Protein AF-E1ZEF7-F1 (afdb_monomer_lite)

InterPro domains:
  IPR011016 Zinc finger, RING-CH-type [PF12906] (4-50)
  IPR011016 Zinc finger, RING-CH-type [PS51292] (1-57)
  IPR011016 Zinc finger, RING-CH-type [SM00744] (3-51)
  IPR013083 Zinc finger, RING/FYVE/PHD-type [G3DSA:3.30.40.10] (1-60)

Sequence (146 aa):
QEACWICHSGTEAGYLERPCRCPRSVHPACLARWQLASAGRAEERNCRFCQDHLPDWKEAHSALPKARSMSVVHEGSTHQLAVHPGPQGRSEFEAAIRRIFGLAPDATVQLTFGCRLPDNSGEVTLEGSGSFDAAVHLAAISAGQR

Structure (mmCIF, N/CA/C/O backbone):
data_AF-E1ZEF7-F1
#
_entry.id   AF-E1ZEF7-F1
#
loop_
_atom_site.group_PDB
_atom_site.id
_atom_site.type_symbol
_atom_site.label_atom_id
_atom_site.label_alt_id
_atom_site.label_comp_id
_atom_site.label_asym_id
_atom_site.label_entity_id
_atom_site.label_seq_id
_atom_site.pdbx_PDB_ins_code
_atom_site.Cartn_x
_atom_site.Cartn_y
_atom_site.Cartn_z
_atom_site.occupancy
_atom_site.B_iso_or_equiv
_atom_site.auth_seq_id
_atom_site.auth_comp_id
_atom_site.auth_asym_id
_atom_site.auth_atom_id
_atom_site.pdbx_PDB_model_num
ATOM 1 N N . GLN A 1 1 ? 27.537 0.534 -11.184 1.00 59.47 1 GLN A N 1
ATOM 2 C CA . GLN A 1 1 ? 26.807 0.406 -9.908 1.00 59.47 1 GLN A CA 1
ATOM 3 C C . GLN A 1 1 ? 25.636 -0.530 -10.152 1.00 59.47 1 GLN A C 1
ATOM 5 O O . GLN A 1 1 ? 24.964 -0.361 -11.164 1.00 59.47 1 GLN A O 1
ATOM 10 N N . GLU A 1 2 ? 25.445 -1.551 -9.317 1.00 77.75 2 GLU A N 1
ATOM 11 C CA . GLU A 1 2 ? 24.222 -2.356 -9.378 1.00 77.75 2 GLU A CA 1
ATOM 12 C C . GLU A 1 2 ? 23.079 -1.552 -8.758 1.00 77.75 2 GLU A C 1
ATOM 14 O O . GLU A 1 2 ? 23.186 -1.080 -7.628 1.00 77.75 2 GLU A O 1
ATOM 19 N N . ALA A 1 3 ? 22.009 -1.364 -9.523 1.00 86.19 3 ALA A N 1
ATOM 20 C CA . ALA A 1 3 ? 20.826 -0.633 -9.104 1.00 86.19 3 ALA A CA 1
ATOM 21 C C . ALA A 1 3 ? 19.585 -1.454 -9.440 1.00 86.19 3 ALA A C 1
ATOM 23 O O . ALA A 1 3 ? 19.556 -2.184 -10.437 1.00 86.19 3 ALA A O 1
ATOM 24 N N . CYS A 1 4 ? 18.560 -1.322 -8.606 1.00 87.88 4 CYS A N 1
ATOM 25 C CA . CYS A 1 4 ? 17.270 -1.938 -8.837 1.00 87.88 4 CYS A CA 1
ATOM 26 C C . CYS A 1 4 ? 16.653 -1.388 -10.117 1.00 87.88 4 CYS A C 1
ATOM 28 O O . CYS A 1 4 ? 16.451 -0.184 -10.245 1.00 87.88 4 CYS A O 1
ATOM 30 N N . TRP A 1 5 ? 16.289 -2.259 -11.053 1.00 87.75 5 TRP A N 1
ATOM 31 C CA . TRP A 1 5 ? 15.690 -1.812 -12.315 1.00 87.75 5 TRP A CA 1
ATOM 32 C C . TRP A 1 5 ? 14.269 -1.239 -12.171 1.00 87.75 5 TRP A C 1
ATOM 34 O O . TRP A 1 5 ? 13.755 -0.688 -13.138 1.00 87.75 5 TRP A O 1
ATOM 44 N N . ILE A 1 6 ? 13.641 -1.371 -10.995 1.00 83.81 6 ILE A N 1
ATOM 45 C CA . ILE A 1 6 ? 12.286 -0.869 -10.715 1.00 83.81 6 ILE A CA 1
ATOM 46 C C . ILE A 1 6 ? 12.327 0.516 -10.062 1.00 83.81 6 ILE A C 1
ATOM 48 O O . ILE A 1 6 ? 11.650 1.425 -10.525 1.00 83.81 6 ILE A O 1
ATOM 52 N N . CYS A 1 7 ? 13.091 0.686 -8.977 1.00 82.62 7 CYS A N 1
ATOM 53 C CA . CYS A 1 7 ? 13.154 1.957 -8.242 1.00 82.62 7 CYS A CA 1
ATOM 54 C C . CYS A 1 7 ? 14.427 2.768 -8.509 1.00 82.62 7 CYS A C 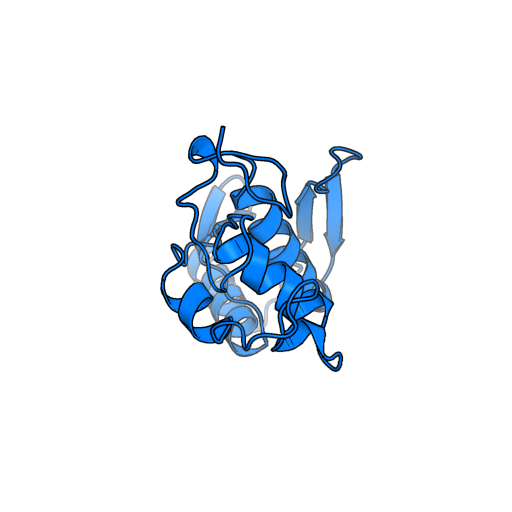1
ATOM 56 O O . CYS A 1 7 ? 14.569 3.859 -7.972 1.00 82.62 7 CYS A O 1
ATOM 58 N N . HIS A 1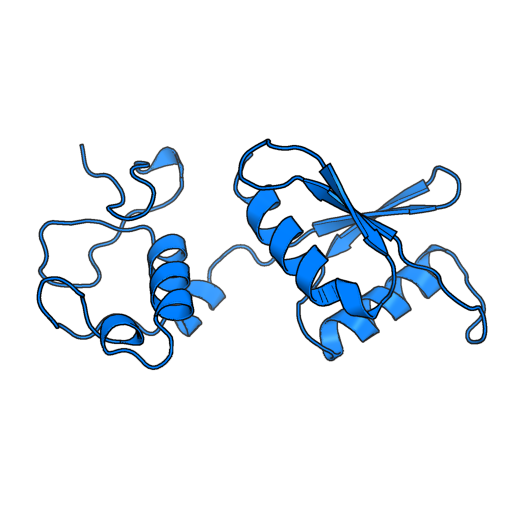 8 ? 15.360 2.238 -9.305 1.00 86.88 8 HIS A N 1
ATOM 59 C CA . HIS A 1 8 ? 16.663 2.838 -9.609 1.00 86.88 8 HIS A CA 1
ATOM 60 C C . HIS A 1 8 ? 17.587 3.058 -8.395 1.00 86.88 8 HIS A C 1
ATOM 62 O O . HIS A 1 8 ? 18.690 3.573 -8.556 1.00 86.88 8 HIS A O 1
ATOM 68 N N . SER A 1 9 ? 17.194 2.614 -7.198 1.00 81.25 9 SER A N 1
ATOM 69 C CA . SER A 1 9 ? 18.013 2.683 -5.984 1.00 81.25 9 SER A CA 1
ATOM 70 C C . SER A 1 9 ? 18.987 1.503 -5.880 1.00 81.25 9 SER A C 1
ATOM 72 O O . SER A 1 9 ? 18.696 0.395 -6.340 1.00 81.25 9 SER A O 1
ATOM 74 N N . GLY A 1 10 ? 20.143 1.737 -5.258 1.00 82.94 10 GLY A N 1
ATOM 75 C CA . GLY A 1 10 ? 21.157 0.715 -4.982 1.00 82.94 10 GLY A CA 1
ATOM 76 C C . GLY A 1 10 ? 20.870 -0.100 -3.716 1.00 82.94 10 GLY A C 1
ATOM 77 O O . GLY A 1 10 ? 19.724 -0.245 -3.286 1.00 82.94 10 GLY A O 1
ATOM 78 N N . THR A 1 11 ? 21.933 -0.604 -3.087 1.00 76.31 11 THR A N 1
ATOM 79 C CA . THR A 1 11 ? 21.868 -1.367 -1.825 1.00 76.31 11 THR A CA 1
ATOM 80 C C . THR A 1 11 ? 21.394 -0.547 -0.621 1.00 76.31 11 THR A C 1
ATOM 82 O O . THR A 1 11 ? 21.038 -1.115 0.405 1.00 76.31 11 THR A O 1
ATOM 85 N N . GLU A 1 12 ? 21.358 0.781 -0.746 1.00 73.38 12 GLU A N 1
ATOM 86 C CA . GLU A 1 12 ? 20.858 1.710 0.277 1.00 73.38 12 GLU A CA 1
ATOM 87 C C . GLU A 1 12 ? 19.372 1.484 0.599 1.00 73.38 12 GLU A C 1
ATOM 89 O O . GLU A 1 12 ? 18.959 1.631 1.743 1.00 73.38 12 GLU A O 1
ATOM 94 N N . ALA A 1 13 ? 18.575 1.060 -0.389 1.00 66.75 13 ALA A N 1
ATOM 95 C CA . ALA A 1 13 ? 17.145 0.776 -0.227 1.00 66.75 13 ALA A CA 1
ATOM 96 C C . ALA A 1 13 ? 16.843 -0.696 0.135 1.00 66.75 13 ALA A C 1
ATOM 98 O O . ALA A 1 13 ? 15.680 -1.098 0.196 1.00 66.75 13 ALA A O 1
ATOM 99 N N . GLY A 1 14 ? 17.877 -1.517 0.340 1.00 71.62 14 GLY A N 1
ATOM 100 C CA . GLY A 1 14 ? 17.765 -2.948 0.623 1.00 71.62 14 GLY A CA 1
ATOM 101 C C . GLY A 1 14 ? 18.663 -3.803 -0.269 1.00 71.62 14 GLY A C 1
ATOM 102 O O . GLY A 1 14 ? 19.285 -3.314 -1.212 1.00 71.62 14 GLY A O 1
ATOM 103 N N . TYR A 1 15 ? 18.725 -5.105 0.014 1.00 78.81 15 TYR A N 1
ATOM 104 C CA . TYR A 1 15 ? 19.564 -6.019 -0.759 1.00 78.81 15 TYR A CA 1
ATOM 105 C C . TYR A 1 15 ? 19.037 -6.205 -2.187 1.00 78.81 15 TYR A C 1
ATOM 107 O O . TYR A 1 15 ? 17.829 -6.272 -2.428 1.00 78.81 15 TYR A O 1
ATOM 115 N N . LEU A 1 16 ? 19.964 -6.288 -3.137 1.00 85.25 16 LEU A N 1
ATOM 116 C CA . LEU A 1 16 ? 19.671 -6.541 -4.540 1.00 85.25 16 LEU A CA 1
ATOM 117 C C . LEU A 1 16 ? 19.888 -8.020 -4.840 1.00 85.25 16 LEU A C 1
ATOM 119 O O . LEU A 1 16 ? 20.904 -8.593 -4.456 1.00 85.25 16 LEU A O 1
ATOM 123 N N . GLU A 1 17 ? 18.957 -8.619 -5.572 1.00 86.06 17 GLU A N 1
ATOM 124 C CA . GLU A 1 17 ? 19.080 -9.983 -6.071 1.00 86.06 17 GLU A CA 1
ATOM 125 C C . GLU A 1 17 ? 18.858 -10.049 -7.579 1.00 86.06 17 GLU A C 1
ATOM 127 O O . GLU A 1 17 ? 18.344 -9.123 -8.215 1.00 86.06 17 GLU A O 1
ATOM 132 N N . ARG A 1 18 ? 19.269 -11.174 -8.160 1.00 87.50 18 ARG A N 1
ATOM 133 C CA . ARG A 1 18 ? 19.063 -11.493 -9.570 1.00 87.50 18 ARG A CA 1
ATOM 134 C C . ARG A 1 18 ? 18.148 -12.711 -9.654 1.00 87.50 18 ARG A C 1
ATOM 136 O O . ARG A 1 18 ? 18.645 -13.833 -9.655 1.00 87.50 18 ARG A O 1
ATOM 143 N N . PRO A 1 19 ? 16.821 -12.506 -9.724 1.00 83.31 19 PRO A N 1
ATOM 144 C CA . PRO A 1 19 ? 15.848 -13.600 -9.710 1.00 83.31 19 PRO A CA 1
ATOM 145 C C . PRO A 1 19 ? 15.870 -14.434 -10.999 1.00 83.31 19 PRO A C 1
ATOM 147 O O . PRO A 1 19 ? 15.218 -15.465 -11.081 1.00 83.31 19 PRO A O 1
ATOM 150 N N . CYS A 1 20 ? 16.575 -13.970 -12.031 1.00 86.50 20 CYS A N 1
ATOM 151 C CA . CYS A 1 20 ? 16.689 -14.627 -13.324 1.00 86.50 20 CYS A CA 1
ATOM 152 C C . CYS A 1 20 ? 18.058 -14.327 -13.951 1.00 86.50 20 CYS A C 1
ATOM 154 O O . CYS A 1 20 ? 18.848 -13.543 -13.424 1.00 86.50 20 CYS A O 1
ATOM 156 N N . ARG A 1 21 ? 18.318 -14.898 -15.132 1.00 85.06 21 ARG A N 1
ATOM 157 C CA . ARG A 1 21 ? 19.585 -14.742 -15.876 1.00 85.06 21 ARG A CA 1
ATOM 158 C C . ARG A 1 21 ? 19.810 -13.346 -16.471 1.00 85.06 21 ARG A C 1
ATOM 160 O O . ARG A 1 21 ? 20.803 -13.127 -17.162 1.00 85.06 21 ARG A O 1
ATOM 167 N N . CYS A 1 22 ? 18.892 -12.402 -16.265 1.00 86.62 22 CYS A N 1
ATOM 168 C CA . CYS A 1 22 ? 19.076 -11.041 -16.746 1.00 86.62 22 CYS A CA 1
ATOM 169 C C . CYS A 1 22 ? 20.235 -10.348 -16.014 1.00 86.62 22 CYS A C 1
ATOM 171 O O . CYS A 1 22 ? 20.396 -10.518 -14.808 1.00 86.62 22 CYS A O 1
ATOM 173 N N . PRO A 1 23 ? 20.981 -9.456 -16.692 1.00 84.81 23 PRO A N 1
ATOM 174 C CA . PRO A 1 23 ? 22.055 -8.686 -16.061 1.00 84.81 23 PRO A CA 1
ATOM 175 C C . PRO A 1 23 ? 21.543 -7.633 -15.057 1.00 84.81 23 PRO A C 1
ATOM 177 O O . PRO A 1 23 ? 22.330 -6.853 -14.522 1.00 84.81 23 PRO A O 1
ATOM 180 N N . ARG A 1 24 ? 20.226 -7.570 -14.819 1.00 85.00 24 ARG A N 1
ATOM 181 C CA . ARG A 1 24 ? 19.569 -6.556 -13.994 1.00 85.00 24 ARG A CA 1
ATOM 182 C C . ARG A 1 24 ? 19.276 -7.106 -12.609 1.00 85.00 24 ARG A C 1
ATOM 184 O O . ARG A 1 24 ? 18.673 -8.168 -12.483 1.00 85.00 24 ARG A O 1
ATOM 191 N N . SER A 1 25 ? 19.647 -6.331 -11.602 1.00 88.75 25 SER A N 1
ATOM 192 C CA . SER A 1 25 ? 19.386 -6.639 -10.199 1.00 88.75 25 SER A CA 1
ATOM 193 C C . SER A 1 25 ? 18.117 -5.916 -9.740 1.00 88.75 25 SER A C 1
ATOM 195 O O . SER A 1 25 ? 17.736 -4.885 -10.303 1.00 88.75 25 SER A O 1
ATOM 197 N N . VAL A 1 26 ? 17.412 -6.471 -8.762 1.00 87.81 26 VAL A N 1
ATOM 198 C CA . VAL A 1 26 ? 16.132 -5.951 -8.266 1.00 87.81 26 VAL A CA 1
ATOM 199 C C . VAL A 1 26 ? 16.047 -6.148 -6.764 1.00 87.81 26 VAL A C 1
ATOM 201 O O . VAL A 1 26 ? 16.588 -7.117 -6.240 1.00 87.81 26 VAL A O 1
ATOM 204 N N . HIS A 1 27 ? 15.363 -5.250 -6.059 1.00 85.81 27 HIS A N 1
ATOM 205 C CA . HIS A 1 27 ? 14.983 -5.548 -4.680 1.00 85.81 27 HIS A CA 1
ATOM 206 C C . HIS A 1 27 ? 13.828 -6.555 -4.683 1.00 85.81 27 HIS A C 1
ATOM 208 O O . HIS A 1 27 ? 12.864 -6.333 -5.421 1.00 85.81 27 HIS A O 1
ATOM 214 N N . PRO A 1 28 ? 13.834 -7.574 -3.814 1.00 82.12 28 PRO A N 1
ATOM 215 C CA . PRO A 1 28 ? 12.725 -8.525 -3.704 1.00 82.12 28 PRO A CA 1
ATOM 216 C C . PRO A 1 28 ? 11.386 -7.833 -3.432 1.00 82.12 28 PRO A C 1
ATOM 218 O O . PRO A 1 28 ? 10.366 -8.179 -4.015 1.00 82.12 28 PRO A O 1
ATOM 221 N N . ALA A 1 29 ? 11.391 -6.778 -2.609 1.00 76.25 29 ALA A N 1
ATOM 222 C CA . ALA A 1 29 ? 10.204 -5.962 -2.351 1.00 76.25 29 ALA A CA 1
ATOM 223 C C . ALA A 1 29 ? 9.700 -5.237 -3.611 1.00 76.25 29 ALA A C 1
ATOM 225 O O . ALA A 1 29 ? 8.498 -5.145 -3.853 1.00 76.25 29 ALA A O 1
ATOM 226 N N . CYS A 1 30 ? 10.616 -4.712 -4.428 1.00 82.62 30 CYS A N 1
ATOM 227 C CA . CYS A 1 30 ? 10.271 -4.077 -5.696 1.00 82.62 30 CYS A CA 1
ATOM 228 C C . CYS A 1 30 ? 9.721 -5.102 -6.690 1.00 82.62 30 CYS A C 1
ATOM 230 O O . CYS A 1 30 ? 8.705 -4.833 -7.327 1.00 82.62 30 CYS A O 1
ATOM 232 N N . LEU A 1 31 ? 10.357 -6.272 -6.780 1.00 84.94 31 LEU A N 1
ATOM 233 C CA . LEU A 1 31 ? 9.919 -7.379 -7.622 1.00 84.94 31 LEU A CA 1
ATOM 234 C C . LEU A 1 31 ? 8.513 -7.841 -7.234 1.00 84.94 31 LEU A C 1
ATOM 236 O O . LEU A 1 31 ? 7.643 -7.923 -8.093 1.00 84.94 31 LEU A O 1
ATOM 240 N N . ALA A 1 32 ? 8.257 -8.018 -5.939 1.00 80.94 32 ALA A N 1
ATOM 241 C CA . ALA A 1 32 ? 6.944 -8.387 -5.432 1.00 80.94 32 ALA A CA 1
ATOM 242 C C . ALA A 1 32 ? 5.864 -7.357 -5.793 1.00 80.94 32 ALA A C 1
ATOM 244 O O . ALA A 1 32 ? 4.789 -7.724 -6.268 1.00 80.94 32 ALA A O 1
ATOM 245 N N . ARG A 1 33 ? 6.158 -6.055 -5.647 1.00 80.31 33 ARG A N 1
ATOM 246 C CA . ARG A 1 33 ? 5.250 -4.981 -6.092 1.00 80.31 33 ARG A CA 1
ATOM 247 C C . ARG A 1 33 ? 4.978 -5.038 -7.592 1.00 80.31 33 ARG A C 1
ATOM 249 O O . ARG A 1 33 ? 3.839 -4.849 -8.007 1.00 80.31 33 ARG A O 1
ATOM 256 N N . TRP A 1 34 ? 6.002 -5.306 -8.397 1.00 84.12 34 TRP A N 1
ATOM 257 C CA . TRP A 1 34 ? 5.860 -5.445 -9.844 1.00 84.12 34 TRP A CA 1
ATOM 258 C C . TRP A 1 34 ? 4.996 -6.651 -10.231 1.00 84.12 34 TRP A C 1
ATOM 260 O O . TRP A 1 34 ? 4.116 -6.518 -11.082 1.00 84.12 34 TRP A O 1
ATOM 270 N N . GLN A 1 35 ? 5.201 -7.800 -9.583 1.00 84.12 35 GLN A N 1
ATOM 271 C CA . GLN A 1 35 ? 4.408 -9.013 -9.805 1.00 84.12 35 GLN A CA 1
ATOM 272 C C . GLN A 1 35 ? 2.942 -8.802 -9.402 1.00 84.12 35 GLN A C 1
ATOM 274 O O . GLN A 1 35 ? 2.047 -9.174 -10.155 1.00 84.12 35 GLN A O 1
ATOM 279 N N . LEU A 1 36 ? 2.691 -8.120 -8.277 1.00 77.88 36 LEU A N 1
ATOM 280 C CA . LEU A 1 36 ? 1.348 -7.729 -7.830 1.00 77.88 36 LEU A CA 1
ATOM 281 C C . LEU A 1 36 ? 0.651 -6.775 -8.808 1.00 77.88 36 LEU A C 1
ATOM 283 O O . LEU A 1 36 ? -0.505 -6.993 -9.160 1.00 77.88 36 LEU A O 1
ATOM 287 N N . ALA A 1 37 ? 1.349 -5.736 -9.276 1.00 76.75 37 ALA A N 1
ATOM 288 C CA . ALA A 1 37 ? 0.814 -4.804 -10.274 1.00 76.75 37 ALA A CA 1
ATOM 289 C C . ALA A 1 37 ? 0.559 -5.479 -11.635 1.00 76.75 37 ALA A C 1
ATOM 291 O O . ALA A 1 37 ? -0.253 -5.003 -12.428 1.00 76.75 37 ALA A O 1
ATOM 292 N N . SER A 1 38 ? 1.245 -6.593 -11.894 1.00 80.19 38 SER A N 1
ATOM 293 C CA . SER A 1 38 ? 1.122 -7.397 -13.108 1.00 80.19 38 SER A CA 1
ATOM 294 C C . SER A 1 38 ? 0.224 -8.624 -12.932 1.00 80.19 38 SER A C 1
ATOM 296 O O . SER A 1 38 ? 0.244 -9.498 -13.796 1.00 80.19 38 SER A O 1
ATOM 298 N N . ALA A 1 39 ? -0.560 -8.709 -11.849 1.00 78.00 39 ALA A N 1
ATOM 299 C CA . ALA A 1 39 ? -1.435 -9.848 -11.582 1.00 78.00 39 ALA A CA 1
ATOM 300 C C . ALA A 1 39 ? -2.359 -10.149 -12.776 1.00 78.00 39 ALA A C 1
ATOM 302 O O . ALA A 1 39 ? -2.983 -9.252 -13.349 1.00 78.00 39 ALA A O 1
ATOM 303 N N . GLY A 1 40 ? -2.429 -11.423 -13.167 1.00 76.00 40 GLY A N 1
ATOM 304 C CA . GLY A 1 40 ? -3.172 -11.867 -14.350 1.00 76.00 40 GLY A CA 1
ATOM 305 C C . GLY A 1 40 ? -2.448 -11.652 -15.686 1.00 76.00 40 GLY A C 1
ATOM 306 O O . GLY A 1 40 ? -3.019 -11.953 -16.733 1.00 76.00 40 GLY A O 1
ATOM 307 N N . ARG A 1 41 ? -1.203 -11.159 -15.680 1.00 82.75 41 ARG A N 1
ATOM 308 C CA . ARG A 1 41 ? -0.325 -11.082 -16.861 1.00 82.75 41 ARG A CA 1
ATOM 309 C C . ARG A 1 41 ? 0.847 -12.046 -16.725 1.00 82.75 41 ARG A C 1
ATOM 311 O O . ARG A 1 41 ? 1.164 -12.511 -15.634 1.00 82.75 41 ARG A O 1
ATOM 318 N N . ALA A 1 42 ? 1.535 -12.307 -17.836 1.00 81.31 42 ALA A N 1
ATOM 319 C CA . ALA A 1 42 ? 2.745 -13.129 -17.825 1.00 81.31 42 ALA A CA 1
ATOM 320 C C . ALA A 1 42 ? 3.802 -12.561 -16.859 1.00 81.31 42 ALA A C 1
ATOM 322 O O . ALA A 1 42 ? 4.480 -13.319 -16.175 1.00 81.31 42 ALA A O 1
ATOM 323 N N . GLU A 1 43 ? 3.890 -11.235 -16.725 1.00 81.31 43 GLU A N 1
ATOM 324 C CA . GLU A 1 43 ? 4.841 -10.569 -15.831 1.00 81.31 43 GLU A CA 1
ATOM 325 C C . GLU A 1 43 ? 4.578 -10.769 -14.325 1.00 81.31 43 GLU A C 1
ATOM 327 O O . GLU A 1 43 ? 5.417 -10.385 -13.511 1.00 81.31 43 GLU A O 1
ATOM 332 N N . GLU A 1 44 ? 3.455 -11.392 -13.938 1.00 81.25 44 GLU A N 1
ATOM 333 C CA . GLU A 1 44 ? 3.222 -11.870 -12.565 1.00 81.25 44 GLU A CA 1
ATOM 334 C C . GLU A 1 44 ? 4.236 -12.954 -12.178 1.00 81.25 44 GLU A C 1
ATOM 336 O O . GLU A 1 44 ? 4.722 -12.992 -11.048 1.00 81.25 44 GLU A O 1
ATOM 341 N N . ARG A 1 45 ? 4.549 -13.857 -13.113 1.00 80.56 45 ARG A N 1
ATOM 342 C CA . ARG A 1 45 ? 5.335 -15.074 -12.848 1.00 80.56 45 ARG A CA 1
ATOM 343 C C . ARG A 1 45 ? 6.565 -15.200 -13.725 1.00 80.56 45 ARG A C 1
ATOM 345 O O . ARG A 1 45 ? 7.433 -16.012 -13.433 1.00 80.56 45 ARG A O 1
ATOM 352 N N . ASN A 1 46 ? 6.671 -14.394 -14.772 1.00 86.69 46 ASN A N 1
ATOM 353 C CA . ASN A 1 46 ? 7.744 -14.469 -15.746 1.00 86.69 46 ASN A CA 1
ATOM 354 C C . ASN A 1 46 ? 8.462 -13.126 -15.855 1.00 86.69 46 ASN A C 1
ATOM 356 O O . ASN A 1 46 ? 7.870 -12.049 -15.792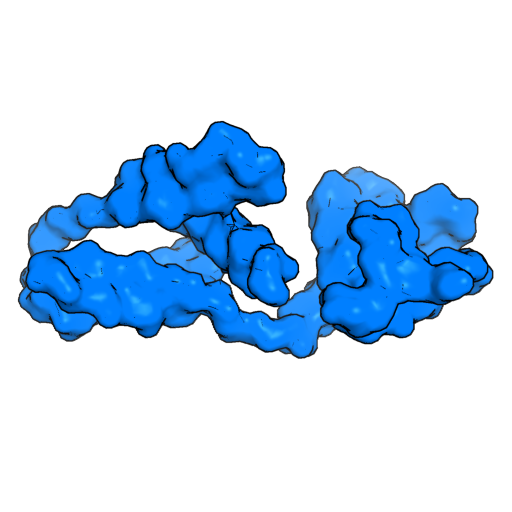 1.00 86.69 46 ASN A O 1
ATOM 360 N N . CYS A 1 47 ? 9.771 -13.179 -16.064 1.00 86.38 47 CYS A N 1
ATOM 361 C CA . CYS A 1 47 ? 10.564 -11.983 -16.282 1.00 86.38 47 CYS A CA 1
ATOM 362 C C . CYS A 1 47 ? 10.143 -11.293 -17.587 1.00 86.38 47 CYS A C 1
ATOM 364 O O . CYS A 1 47 ? 10.149 -11.906 -18.651 1.00 86.38 47 CYS A O 1
ATOM 366 N N . ARG A 1 48 ? 9.880 -9.983 -17.552 1.00 84.12 48 ARG A N 1
ATOM 367 C CA . ARG A 1 48 ? 9.520 -9.205 -18.754 1.00 84.12 48 ARG A CA 1
ATOM 368 C C . ARG A 1 48 ? 10.592 -9.228 -19.856 1.00 84.12 48 ARG A C 1
ATOM 370 O O . ARG A 1 48 ? 10.287 -8.959 -21.012 1.00 84.12 48 ARG A O 1
ATOM 377 N N . PHE A 1 49 ? 11.845 -9.511 -19.504 1.00 85.38 49 PHE A N 1
ATOM 378 C CA . PHE A 1 49 ? 12.976 -9.449 -20.431 1.00 85.38 49 PHE A CA 1
ATOM 379 C C . PHE A 1 49 ? 13.375 -10.817 -20.987 1.00 85.38 49 PHE A C 1
ATOM 381 O O . PHE A 1 49 ? 13.558 -10.944 -22.192 1.00 85.38 49 PHE A O 1
ATOM 388 N N . CYS A 1 50 ? 13.535 -11.825 -20.125 1.00 87.75 50 CYS A N 1
ATOM 389 C CA . CYS A 1 50 ? 13.965 -13.167 -20.532 1.00 87.75 50 CYS A CA 1
ATOM 390 C C . CYS A 1 50 ? 12.864 -14.228 -20.448 1.00 87.75 50 CYS A C 1
ATOM 392 O O . CYS A 1 50 ? 13.128 -15.373 -20.792 1.00 87.75 50 CYS A O 1
ATOM 394 N N . GLN A 1 51 ? 11.667 -13.871 -19.971 1.00 85.19 51 GLN A N 1
ATOM 395 C CA . GLN A 1 51 ? 10.514 -14.763 -19.776 1.00 85.19 51 GLN A CA 1
ATOM 396 C C . GLN A 1 51 ? 10.748 -15.947 -18.827 1.00 85.19 51 GLN A C 1
ATOM 398 O O . GLN A 1 51 ? 9.864 -16.784 -18.660 1.00 85.19 51 GLN A O 1
ATOM 403 N N . ASP A 1 52 ? 11.896 -15.981 -18.155 1.00 86.69 52 ASP A N 1
ATOM 404 C CA . ASP A 1 52 ? 12.240 -16.987 -17.154 1.00 86.69 52 ASP A CA 1
ATOM 405 C C . ASP A 1 52 ? 11.326 -16.859 -15.926 1.00 86.69 52 ASP A C 1
ATOM 407 O O . ASP A 1 52 ? 10.835 -15.763 -15.627 1.00 86.69 52 ASP A O 1
ATOM 411 N N . HIS A 1 53 ? 11.090 -17.964 -15.220 1.00 83.44 53 HIS A N 1
ATOM 412 C CA . HIS A 1 53 ? 10.183 -17.980 -14.071 1.00 83.44 53 HIS A CA 1
ATOM 413 C C . HIS A 1 53 ? 10.775 -17.175 -12.904 1.00 83.44 53 HIS A C 1
ATOM 415 O O . HIS A 1 53 ? 11.900 -17.420 -12.473 1.00 83.44 53 HIS A O 1
ATOM 421 N N . LEU A 1 54 ? 10.013 -16.210 -12.395 1.00 82.81 54 LEU A N 1
ATOM 422 C CA . LEU A 1 54 ? 10.368 -15.402 -11.233 1.00 82.81 54 LEU A CA 1
ATOM 423 C C . LEU A 1 54 ? 9.983 -16.139 -9.938 1.00 82.81 54 LEU A C 1
ATOM 425 O O . LEU A 1 54 ? 9.031 -16.922 -9.945 1.00 82.81 54 LEU A O 1
ATOM 429 N N . PRO A 1 55 ? 10.694 -15.913 -8.820 1.00 77.44 55 PRO A N 1
ATOM 430 C CA . PRO A 1 55 ? 10.304 -16.465 -7.525 1.00 77.44 55 PRO A CA 1
ATOM 431 C C . PRO A 1 55 ? 8.905 -15.976 -7.116 1.00 77.44 55 PRO A C 1
ATOM 433 O O . PRO A 1 55 ? 8.463 -14.898 -7.529 1.00 77.44 55 PRO A O 1
ATOM 436 N N . ASP A 1 56 ? 8.190 -16.781 -6.325 1.00 69.12 56 ASP A N 1
ATOM 437 C CA . ASP A 1 56 ? 6.854 -16.413 -5.851 1.00 69.12 56 ASP A CA 1
ATOM 438 C C . ASP A 1 56 ? 6.971 -15.225 -4.883 1.00 69.12 56 ASP A C 1
ATOM 440 O O . ASP A 1 56 ? 7.604 -15.301 -3.825 1.00 69.12 56 ASP A O 1
ATOM 444 N N . TRP A 1 57 ? 6.352 -14.099 -5.247 1.00 67.50 57 TRP A N 1
ATOM 445 C CA . TRP A 1 57 ? 6.392 -12.860 -4.470 1.00 67.50 57 TRP A CA 1
ATOM 446 C C . TRP A 1 57 ? 5.862 -13.038 -3.042 1.00 67.50 57 TRP A C 1
ATOM 448 O O . TRP A 1 57 ? 6.205 -12.255 -2.149 1.00 67.50 57 TRP A O 1
ATOM 458 N N . LYS A 1 58 ? 5.035 -14.066 -2.806 1.00 59.44 58 LYS A N 1
ATOM 459 C CA . LYS A 1 58 ? 4.502 -14.402 -1.480 1.00 59.44 58 LYS A CA 1
ATOM 460 C C . LYS A 1 58 ? 5.600 -14.810 -0.499 1.00 59.44 58 LYS A C 1
ATOM 462 O O . LYS A 1 58 ? 5.513 -14.452 0.677 1.00 59.4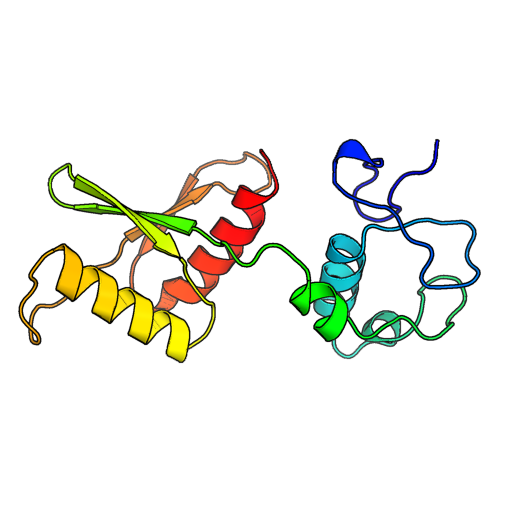4 58 LYS A O 1
ATOM 467 N N . GLU A 1 59 ? 6.644 -15.492 -0.967 1.00 56.75 59 GLU A N 1
ATOM 468 C CA . GLU A 1 59 ? 7.778 -15.895 -0.129 1.00 56.75 59 GLU A CA 1
ATOM 469 C C . GLU A 1 59 ? 8.667 -14.688 0.202 1.00 56.75 59 GLU A C 1
ATOM 471 O O . GLU A 1 59 ? 9.008 -14.477 1.367 1.00 56.75 59 GLU A O 1
ATOM 476 N N . ALA A 1 60 ? 8.924 -13.805 -0.770 1.00 51.41 60 ALA A N 1
ATOM 477 C CA . ALA A 1 60 ? 9.677 -12.564 -0.552 1.00 51.41 60 ALA A CA 1
ATOM 478 C C . ALA A 1 60 ? 8.973 -11.599 0.427 1.00 51.41 60 ALA A C 1
ATOM 480 O O . ALA A 1 60 ? 9.621 -10.922 1.225 1.00 51.41 60 ALA A O 1
ATOM 481 N N . HIS A 1 61 ? 7.634 -11.572 0.431 1.00 50.25 61 HIS A N 1
ATOM 482 C CA . HIS A 1 61 ? 6.848 -10.797 1.399 1.00 50.25 61 HIS A CA 1
ATOM 483 C C . HIS A 1 61 ? 6.801 -11.400 2.809 1.00 50.25 61 HIS A C 1
ATOM 485 O O . HIS A 1 61 ? 6.430 -10.695 3.753 1.00 50.25 61 HIS A O 1
ATOM 491 N N . SER A 1 62 ? 7.164 -12.674 2.981 1.00 50.28 62 SER A N 1
ATOM 492 C CA . SER A 1 62 ? 7.213 -13.299 4.306 1.00 50.28 62 SER A CA 1
ATOM 493 C C . SER A 1 62 ? 8.407 -12.817 5.141 1.00 50.28 62 SER A C 1
ATOM 495 O O . SER A 1 62 ? 8.288 -12.749 6.365 1.00 50.28 62 SER A O 1
ATOM 497 N N . ALA A 1 63 ? 9.497 -12.416 4.472 1.00 43.19 63 ALA A N 1
ATOM 498 C CA . ALA A 1 63 ? 10.773 -12.018 5.070 1.00 43.19 63 ALA A CA 1
ATOM 499 C C . ALA A 1 63 ? 10.956 -10.497 5.248 1.00 43.19 63 ALA A C 1
ATOM 501 O O . ALA A 1 63 ? 11.915 -10.065 5.887 1.00 43.19 63 ALA A O 1
ATOM 502 N N . LEU A 1 64 ? 10.056 -9.664 4.711 1.00 45.12 64 LEU A N 1
ATOM 503 C CA . LEU A 1 64 ? 10.093 -8.221 4.970 1.00 45.12 64 LEU A CA 1
ATOM 504 C C . LEU A 1 64 ? 9.683 -7.931 6.423 1.00 45.12 64 LEU A C 1
ATOM 506 O O . LEU A 1 64 ? 8.747 -8.570 6.911 1.00 45.12 64 LEU A O 1
ATOM 510 N N . PRO A 1 65 ? 10.313 -6.958 7.115 1.00 41.94 65 PRO A N 1
ATOM 511 C CA . PRO A 1 65 ? 9.931 -6.593 8.474 1.00 41.94 65 PRO A CA 1
ATOM 512 C C . PRO A 1 65 ? 8.451 -6.193 8.503 1.00 41.94 65 PRO A C 1
ATOM 514 O O . PRO A 1 65 ? 8.052 -5.142 7.997 1.00 41.94 65 PRO A O 1
ATOM 517 N N . LYS A 1 66 ? 7.616 -7.070 9.066 1.00 46.66 66 LYS A N 1
ATOM 518 C CA . LYS A 1 66 ? 6.160 -6.920 9.188 1.00 46.66 66 LYS A CA 1
ATOM 519 C C . LYS A 1 66 ? 5.800 -5.926 10.295 1.00 46.66 66 LYS A C 1
ATOM 521 O O . LYS A 1 66 ? 5.103 -6.268 11.240 1.00 46.66 66 LYS A O 1
ATOM 526 N N . ALA A 1 67 ? 6.267 -4.689 10.187 1.00 47.97 67 ALA A N 1
ATOM 527 C CA . ALA A 1 67 ? 5.832 -3.608 11.062 1.00 47.97 67 ALA A CA 1
ATOM 528 C C . ALA A 1 67 ? 5.282 -2.462 10.211 1.00 47.97 67 ALA A C 1
ATOM 530 O O . ALA A 1 67 ? 5.935 -1.449 9.968 1.00 47.97 67 ALA A O 1
ATOM 531 N N . ARG A 1 68 ? 4.052 -2.649 9.720 1.00 64.62 68 ARG A N 1
ATOM 532 C CA . ARG A 1 68 ? 3.232 -1.537 9.231 1.00 64.62 68 ARG A CA 1
ATOM 533 C C . ARG A 1 68 ? 2.649 -0.889 10.480 1.00 64.62 68 ARG A C 1
ATOM 535 O O . ARG A 1 68 ? 1.692 -1.414 11.033 1.00 64.62 68 ARG A O 1
ATOM 542 N N . SER A 1 69 ? 3.273 0.166 10.984 1.00 64.88 69 SER A N 1
ATOM 543 C CA . SER A 1 69 ? 2.792 0.853 12.186 1.00 64.88 69 SER A CA 1
ATOM 544 C C . SER A 1 69 ? 1.968 2.074 11.788 1.00 64.88 69 SER A C 1
ATOM 546 O O . SER A 1 69 ? 2.491 2.963 11.119 1.00 64.88 69 SER A O 1
ATOM 548 N N . MET A 1 70 ? 0.703 2.135 12.201 1.00 75.00 70 MET A N 1
ATOM 549 C CA . MET A 1 70 ? -0.101 3.359 12.175 1.00 75.00 70 MET A CA 1
ATOM 550 C C . MET A 1 70 ? -0.043 4.046 13.533 1.00 75.00 70 MET A C 1
ATOM 552 O O . MET A 1 70 ? -0.135 3.385 14.563 1.00 75.00 70 MET A O 1
ATOM 556 N N . SER A 1 71 ? 0.063 5.371 13.534 1.00 72.56 71 SER A N 1
ATOM 557 C CA . SER A 1 71 ? -0.098 6.177 14.742 1.00 72.56 71 SER A CA 1
ATOM 558 C C . SER A 1 71 ? -1.559 6.598 14.867 1.00 72.56 71 SER A C 1
ATOM 560 O O . SER A 1 71 ? -2.079 7.289 13.996 1.00 72.56 71 SER A O 1
ATOM 562 N N . VAL A 1 72 ? -2.218 6.177 15.941 1.00 76.88 72 VAL A N 1
ATOM 563 C CA . VAL A 1 72 ? -3.590 6.562 16.276 1.00 76.88 72 VAL A CA 1
ATOM 564 C C . VAL A 1 72 ? -3.540 7.627 17.359 1.00 76.88 72 VAL A C 1
ATOM 566 O O . VAL A 1 72 ? -2.861 7.441 18.368 1.00 76.88 72 VAL A O 1
ATOM 569 N N . VAL A 1 73 ? -4.247 8.735 17.149 1.00 75.69 73 VAL A N 1
ATOM 570 C CA . VAL A 1 73 ? -4.290 9.867 18.081 1.00 75.69 73 VAL A CA 1
ATOM 571 C C . VAL A 1 73 ? -5.709 10.032 18.612 1.00 75.69 73 VAL A C 1
ATOM 573 O O . VAL A 1 73 ? -6.648 10.141 17.827 1.00 75.69 73 VAL A O 1
ATOM 576 N N . HIS A 1 74 ? -5.866 10.073 19.933 1.00 75.62 74 HIS A N 1
ATOM 577 C CA . HIS A 1 74 ? -7.139 10.348 20.603 1.00 75.62 74 HIS A CA 1
ATOM 578 C C . HIS A 1 74 ? -6.878 11.154 21.880 1.00 75.62 74 HIS A C 1
ATOM 580 O O . HIS A 1 74 ? -5.996 10.795 22.656 1.00 75.62 74 HIS A O 1
ATOM 586 N N . GLU A 1 75 ? -7.587 12.273 22.061 1.00 68.25 75 GLU A N 1
ATOM 587 C CA . GLU A 1 75 ? -7.447 13.187 23.216 1.00 68.25 75 GLU A CA 1
ATOM 588 C C . GLU A 1 75 ? -5.990 13.578 23.563 1.00 68.25 75 GLU A C 1
ATOM 590 O O . GLU A 1 75 ? -5.617 13.740 24.721 1.00 68.25 75 GLU A O 1
ATOM 595 N N . GLY A 1 76 ? -5.131 13.713 22.545 1.00 69.75 76 GLY A N 1
ATOM 596 C CA . GLY A 1 76 ? -3.713 14.061 22.711 1.00 69.75 76 GLY A CA 1
ATOM 597 C C . GLY A 1 76 ? -2.785 12.881 23.025 1.00 69.75 76 GLY A C 1
ATOM 598 O O . GLY A 1 76 ? -1.567 13.048 23.015 1.00 69.75 76 GLY A O 1
ATOM 599 N N . SER A 1 77 ? -3.324 11.676 23.222 1.00 71.75 77 SER A N 1
ATOM 600 C CA . SER A 1 77 ? -2.540 10.446 23.347 1.00 71.75 77 SER A CA 1
ATOM 601 C C . SER A 1 77 ? -2.303 9.819 21.976 1.00 71.75 77 SER A C 1
ATOM 603 O O . SER A 1 77 ? -3.245 9.510 21.247 1.00 71.75 77 SER A O 1
ATOM 605 N N . THR A 1 78 ? -1.029 9.642 21.620 1.00 73.94 78 THR A N 1
ATOM 606 C CA . THR A 1 78 ? -0.606 9.003 20.366 1.00 73.94 78 THR A CA 1
ATOM 607 C C . THR A 1 78 ? -0.118 7.590 20.654 1.00 73.94 78 THR A C 1
ATOM 609 O O . THR A 1 78 ? 0.848 7.404 21.390 1.00 73.94 78 THR A O 1
ATOM 612 N N . HIS A 1 79 ? -0.747 6.594 20.035 1.00 71.75 79 HIS A N 1
ATOM 613 C CA . HIS A 1 79 ? -0.364 5.190 20.149 1.00 71.75 79 HIS A CA 1
ATOM 614 C C . HIS A 1 79 ? -0.002 4.619 18.785 1.00 71.75 79 HIS A C 1
ATOM 616 O O . HIS A 1 79 ? -0.771 4.729 17.833 1.00 71.75 79 HIS A O 1
ATOM 622 N N . GLN A 1 80 ? 1.157 3.970 18.690 1.00 69.19 80 GLN A N 1
ATOM 623 C CA . GLN A 1 80 ? 1.513 3.204 17.502 1.00 69.19 80 GLN A CA 1
ATOM 624 C C . GLN A 1 80 ? 0.939 1.791 17.574 1.00 69.19 80 GLN A C 1
ATOM 626 O O . GLN A 1 80 ? 1.165 1.061 18.538 1.00 69.19 80 GLN A O 1
ATOM 631 N N . LEU A 1 81 ? 0.235 1.399 16.519 1.00 72.75 81 LEU A N 1
ATOM 632 C CA . LEU A 1 81 ? -0.362 0.084 16.352 1.00 72.75 81 LEU A CA 1
ATOM 633 C C . LEU A 1 81 ? 0.161 -0.572 15.083 1.00 72.75 81 LEU A C 1
ATOM 635 O O . LEU A 1 81 ? 0.164 0.036 14.014 1.00 72.75 81 LEU A O 1
ATOM 639 N N . ALA A 1 82 ? 0.560 -1.835 15.202 1.00 71.56 82 ALA A N 1
ATOM 640 C CA . ALA A 1 82 ? 0.800 -2.669 14.037 1.00 71.56 82 ALA A CA 1
ATOM 641 C C . ALA A 1 82 ? -0.540 -2.949 13.341 1.00 71.56 82 ALA A C 1
ATOM 643 O O . ALA A 1 82 ? -1.495 -3.393 13.979 1.00 71.56 82 ALA A O 1
ATOM 644 N N . VAL A 1 83 ? -0.606 -2.678 12.041 1.00 74.19 83 VAL A N 1
ATOM 645 C CA . VAL A 1 83 ? -1.806 -2.856 11.223 1.00 74.19 83 VAL A CA 1
ATOM 646 C C . VAL A 1 83 ? -1.587 -3.913 10.151 1.00 74.19 83 VAL A C 1
ATOM 648 O O . VAL A 1 83 ? -0.548 -3.965 9.488 1.00 74.19 83 VAL A O 1
ATOM 651 N N . HIS A 1 84 ? -2.606 -4.741 9.949 1.00 71.69 84 HIS A N 1
ATOM 652 C CA . HIS A 1 84 ? -2.631 -5.758 8.906 1.00 71.69 84 HIS A CA 1
ATOM 653 C C . HIS A 1 84 ? -3.741 -5.430 7.903 1.00 71.69 84 HIS A C 1
ATOM 655 O O . HIS A 1 84 ? -4.831 -5.054 8.328 1.00 71.69 84 HIS A O 1
ATOM 661 N N . PRO A 1 85 ? -3.490 -5.548 6.588 1.00 71.00 85 PRO A N 1
ATOM 662 C CA . PRO A 1 85 ? -4.544 -5.387 5.594 1.00 71.00 85 PRO A CA 1
ATOM 663 C C . PRO A 1 85 ? -5.549 -6.544 5.672 1.00 71.00 85 PRO A C 1
ATOM 665 O O . PRO A 1 85 ? -5.205 -7.658 6.081 1.00 71.00 85 PRO A O 1
ATOM 668 N N . GLY A 1 86 ? -6.775 -6.286 5.225 1.00 71.25 86 GLY A N 1
ATOM 669 C CA . GLY A 1 86 ? -7.857 -7.258 5.160 1.00 71.25 86 GLY A CA 1
ATOM 670 C C . GLY A 1 86 ? -8.810 -7.230 6.365 1.00 71.25 86 GLY A C 1
ATOM 671 O O . GLY A 1 86 ? -8.573 -6.552 7.369 1.00 71.25 86 GLY A O 1
ATOM 672 N N . PRO A 1 87 ? -9.911 -8.003 6.287 1.00 69.88 87 PRO A N 1
ATOM 673 C CA . PRO A 1 87 ? -11.012 -7.939 7.251 1.00 69.88 87 PRO A CA 1
ATOM 674 C C . PRO A 1 87 ? -10.599 -8.352 8.669 1.00 69.88 87 PRO A C 1
ATOM 676 O O . PRO A 1 87 ? -11.080 -7.778 9.644 1.00 69.88 87 PRO A O 1
ATOM 679 N N . GLN A 1 88 ? -9.668 -9.301 8.790 1.00 73.88 88 GLN A N 1
ATOM 680 C CA . GLN A 1 88 ? -9.144 -9.745 10.081 1.00 73.88 88 GLN A CA 1
ATOM 681 C C . GLN A 1 88 ? -8.294 -8.657 10.751 1.00 73.88 88 GLN A C 1
ATOM 683 O O . GLN A 1 88 ? -8.520 -8.329 11.914 1.00 73.88 88 GLN A O 1
ATOM 688 N N . GLY A 1 89 ? -7.390 -8.024 9.996 1.00 74.31 89 GLY A N 1
ATOM 689 C CA . GLY A 1 89 ? -6.544 -6.944 10.503 1.00 74.31 89 GLY A CA 1
ATOM 690 C C . GLY A 1 89 ? -7.330 -5.693 10.888 1.00 74.31 89 GLY A C 1
ATOM 691 O O . GLY A 1 89 ? -7.015 -5.052 11.889 1.00 74.31 89 GLY A O 1
ATOM 692 N N . ARG A 1 90 ? -8.415 -5.394 10.163 1.00 76.00 90 ARG A N 1
ATOM 693 C CA . ARG A 1 90 ? -9.363 -4.341 10.547 1.00 76.00 90 ARG A CA 1
ATOM 694 C C . ARG A 1 90 ? -10.021 -4.637 11.893 1.00 76.00 90 ARG A C 1
ATOM 696 O O . ARG A 1 90 ? -10.079 -3.755 12.743 1.00 76.00 90 ARG A O 1
ATOM 703 N N . SER A 1 91 ? -10.499 -5.865 12.092 1.00 78.19 91 SER A N 1
ATOM 704 C CA . SER A 1 91 ? -11.163 -6.254 13.339 1.00 78.19 91 SER A CA 1
ATOM 705 C C . SER A 1 91 ? -10.203 -6.212 14.534 1.00 78.19 91 SER A C 1
ATOM 707 O O . SER A 1 91 ? -10.581 -5.756 15.612 1.00 78.19 91 SER A O 1
ATOM 709 N N . GLU A 1 92 ? -8.953 -6.639 14.342 1.00 79.88 92 GLU A N 1
ATOM 710 C CA . GLU A 1 92 ? -7.894 -6.546 15.355 1.00 79.88 92 GLU A CA 1
ATOM 711 C C . GLU A 1 92 ? -7.537 -5.093 15.683 1.00 79.88 92 GLU A C 1
ATOM 713 O O . GLU A 1 92 ? -7.404 -4.740 16.855 1.00 79.88 92 GLU A O 1
ATOM 718 N N . PHE A 1 93 ? -7.421 -4.239 14.665 1.00 80.44 93 PHE A N 1
ATOM 719 C CA . PHE A 1 93 ? -7.141 -2.816 14.834 1.00 80.44 93 PHE A CA 1
ATOM 720 C C . PHE A 1 93 ? -8.255 -2.106 15.602 1.00 80.44 93 PHE A C 1
ATOM 722 O O . PHE A 1 93 ? -7.988 -1.375 16.554 1.00 80.44 93 PHE A O 1
ATOM 729 N N . GLU A 1 94 ? -9.510 -2.359 15.240 1.00 78.38 94 GLU A N 1
ATOM 730 C CA . GLU A 1 94 ? -10.662 -1.754 15.901 1.00 78.38 94 GLU A CA 1
ATOM 731 C C . GLU A 1 94 ? -10.784 -2.230 17.358 1.00 78.38 94 GLU A C 1
ATOM 733 O O . GLU A 1 94 ? -10.984 -1.418 18.262 1.00 78.38 94 GLU A O 1
ATOM 738 N N . ALA A 1 95 ? -10.556 -3.523 17.616 1.00 77.88 95 ALA A N 1
ATOM 739 C CA . ALA A 1 95 ? -10.484 -4.063 18.973 1.00 77.88 95 ALA A CA 1
ATOM 740 C C . ALA A 1 95 ? -9.321 -3.460 19.782 1.00 77.88 95 ALA A C 1
ATOM 742 O O . ALA A 1 95 ? -9.469 -3.187 20.975 1.00 77.88 95 ALA A O 1
ATOM 743 N N . ALA A 1 96 ? -8.168 -3.219 19.149 1.00 78.50 96 ALA A N 1
ATOM 744 C CA . ALA A 1 96 ? -7.025 -2.578 19.788 1.00 78.50 96 ALA A CA 1
ATOM 745 C C . ALA A 1 96 ? -7.314 -1.115 20.148 1.00 78.50 96 ALA A C 1
ATOM 747 O O . ALA A 1 96 ? -7.032 -0.724 21.276 1.00 78.50 96 ALA A O 1
ATOM 748 N N . ILE A 1 97 ? -7.931 -0.341 19.249 1.00 80.38 97 ILE A N 1
ATOM 749 C CA . ILE A 1 97 ? -8.366 1.041 19.512 1.00 80.38 97 ILE A CA 1
ATOM 750 C C . ILE A 1 97 ? -9.346 1.075 20.682 1.00 80.38 97 ILE A C 1
ATOM 752 O O . ILE A 1 97 ? -9.128 1.817 21.636 1.00 80.38 97 ILE A O 1
ATOM 756 N N . ARG A 1 98 ? -10.387 0.233 20.660 1.00 79.62 98 ARG A N 1
ATOM 757 C CA . ARG A 1 98 ? -11.378 0.185 21.748 1.00 79.62 98 ARG A CA 1
ATOM 758 C C . ARG A 1 98 ? -10.736 -0.155 23.088 1.00 79.62 98 ARG A C 1
ATOM 760 O O . ARG A 1 98 ? -11.067 0.460 24.093 1.00 79.62 98 ARG A O 1
ATOM 767 N N . ARG A 1 99 ? -9.784 -1.089 23.098 1.00 79.12 99 ARG A N 1
ATOM 768 C CA . ARG A 1 99 ? -9.048 -1.478 24.306 1.00 79.12 99 ARG A CA 1
ATOM 769 C C . ARG A 1 99 ? -8.101 -0.386 24.806 1.00 79.12 99 ARG A C 1
ATOM 771 O O . ARG A 1 99 ? -7.993 -0.213 26.012 1.00 79.12 99 ARG A O 1
ATOM 778 N N . ILE A 1 100 ? -7.410 0.317 23.909 1.00 76.50 100 ILE A N 1
ATOM 779 C CA . ILE A 1 100 ? -6.454 1.378 24.267 1.00 76.50 100 ILE A CA 1
ATOM 780 C C . ILE A 1 100 ? -7.184 2.604 24.811 1.00 76.50 100 ILE A C 1
ATOM 782 O O . ILE A 1 100 ? -6.772 3.149 25.828 1.00 76.50 100 ILE A O 1
ATOM 786 N N . PHE A 1 101 ? -8.276 3.006 24.162 1.00 74.56 101 PHE A N 1
ATOM 787 C CA . PHE A 1 101 ? -9.029 4.207 24.527 1.00 74.56 101 PHE A CA 1
ATOM 788 C C . PHE A 1 101 ? -10.224 3.924 25.447 1.00 74.56 101 PHE A C 1
ATOM 790 O O . PHE A 1 101 ? -10.984 4.833 25.755 1.00 74.56 101 PHE A O 1
ATOM 797 N N . GLY A 1 102 ? -10.404 2.676 25.893 1.00 75.88 102 GLY A N 1
ATOM 798 C CA . GLY A 1 102 ? -11.468 2.298 26.828 1.00 75.88 102 GLY A CA 1
ATOM 799 C C . GLY A 1 102 ? -12.886 2.538 26.298 1.00 75.88 102 GLY A C 1
ATOM 800 O O . GLY A 1 102 ? -13.781 2.866 27.072 1.00 75.88 102 GLY A O 1
ATOM 801 N N . LEU A 1 103 ? -13.098 2.404 24.985 1.00 78.19 103 LEU A N 1
ATOM 802 C CA . LEU A 1 103 ? -14.387 2.683 24.346 1.00 78.19 103 LEU A CA 1
ATOM 803 C C . LEU A 1 103 ? -15.398 1.562 24.621 1.00 78.19 103 LEU A C 1
ATOM 805 O O . LEU A 1 103 ? -15.053 0.377 24.593 1.00 78.19 103 LEU A O 1
ATOM 809 N N . ALA A 1 104 ? -16.663 1.938 24.827 1.00 77.44 104 ALA A N 1
ATOM 810 C CA . ALA A 1 104 ? -17.760 0.991 25.006 1.00 77.44 104 ALA A CA 1
ATOM 811 C C . ALA A 1 104 ? -17.951 0.100 23.754 1.00 77.44 104 ALA A C 1
ATOM 813 O O . ALA A 1 104 ? -17.705 0.555 22.631 1.00 77.44 104 ALA A O 1
ATOM 814 N N . PRO A 1 105 ? -18.383 -1.168 23.907 1.00 66.31 105 PRO A N 1
ATOM 815 C CA . PRO A 1 105 ? -18.527 -2.116 22.791 1.00 66.31 105 PRO A CA 1
ATOM 816 C C . PRO A 1 105 ? -19.541 -1.674 21.719 1.00 66.31 105 PRO A C 1
ATOM 818 O O . PRO A 1 105 ? -19.457 -2.111 20.570 1.00 66.31 105 PRO A O 1
ATOM 821 N N . ASP A 1 106 ? -20.453 -0.795 22.107 1.00 74.44 106 ASP A N 1
ATOM 822 C CA . ASP A 1 106 ? -21.560 -0.188 21.376 1.00 74.44 106 ASP A CA 1
ATOM 823 C C . ASP A 1 106 ? -21.288 1.271 20.955 1.00 74.44 106 ASP A C 1
ATOM 825 O O . ASP A 1 106 ? -22.111 1.890 20.280 1.00 74.44 106 ASP A O 1
ATOM 829 N N . A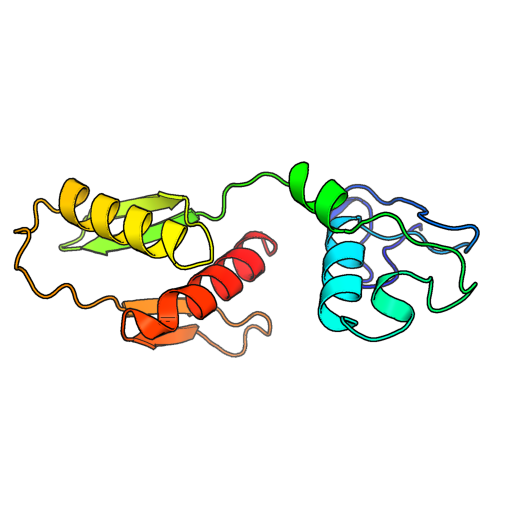LA A 1 107 ? -20.113 1.821 21.283 1.00 73.69 107 ALA A N 1
ATOM 830 C CA . ALA A 1 107 ? -19.720 3.153 20.838 1.00 73.69 107 ALA A CA 1
ATOM 831 C C . ALA A 1 107 ? -19.440 3.178 19.325 1.00 73.69 107 ALA A C 1
ATOM 833 O O . ALA A 1 107 ? -18.682 2.363 18.790 1.00 73.69 107 ALA A O 1
ATOM 834 N N . THR A 1 108 ? -20.005 4.162 18.625 1.00 68.69 108 THR A N 1
ATOM 835 C CA . THR A 1 108 ? -19.705 4.417 17.212 1.00 68.69 108 THR A CA 1
ATOM 836 C C . THR A 1 108 ? -18.313 5.025 17.073 1.00 68.69 108 THR A C 1
ATOM 838 O O . THR A 1 108 ? -18.119 6.217 17.311 1.00 68.69 108 THR A O 1
ATOM 841 N N . VAL A 1 109 ? -17.337 4.208 16.677 1.00 70.81 109 VAL A N 1
ATOM 842 C CA . VAL A 1 109 ? -15.961 4.656 16.436 1.00 70.81 109 VAL A CA 1
ATOM 843 C C . VAL A 1 109 ? -15.859 5.261 15.036 1.00 70.81 109 VAL A C 1
ATOM 845 O O . VAL A 1 109 ? -15.964 4.554 14.033 1.00 70.81 109 VAL A O 1
ATOM 848 N N . GLN A 1 110 ? -15.636 6.572 14.958 1.00 75.25 110 GLN A N 1
ATOM 849 C CA . GLN A 1 110 ? -15.260 7.232 13.710 1.00 75.25 110 GLN A CA 1
ATOM 850 C C . GLN A 1 110 ? -13.739 7.236 13.579 1.00 75.25 110 GLN A C 1
ATOM 852 O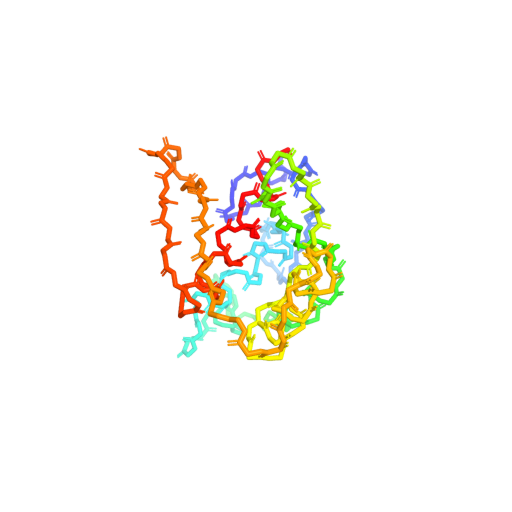 O . GLN A 1 110 ? -13.027 7.731 14.449 1.00 75.25 110 GLN A O 1
ATOM 857 N N . LEU A 1 111 ? -13.249 6.643 12.493 1.00 77.56 111 LEU A N 1
ATOM 858 C CA . LEU A 1 111 ? -11.828 6.573 12.183 1.00 77.56 111 LEU A CA 1
ATOM 859 C C . LEU A 1 111 ? -11.515 7.541 11.049 1.00 77.56 111 LEU A C 1
ATOM 861 O O . LEU A 1 111 ? -12.160 7.497 9.998 1.00 77.56 111 LEU A O 1
ATOM 865 N N . THR A 1 112 ? -10.492 8.356 11.267 1.00 80.56 112 THR A N 1
ATOM 866 C CA . THR A 1 112 ? -9.951 9.285 10.281 1.00 80.56 112 THR A CA 1
ATOM 867 C C . THR A 1 112 ? -8.470 8.977 10.106 1.00 80.56 112 THR A C 1
ATOM 869 O O . THR A 1 112 ? -7.704 8.991 11.068 1.00 80.56 112 THR A O 1
ATOM 872 N N . PHE A 1 113 ? -8.066 8.661 8.881 1.00 80.81 113 PHE A N 1
ATOM 873 C CA . PHE A 1 113 ? -6.709 8.262 8.535 1.00 80.81 113 PHE A CA 1
ATOM 874 C C . PHE A 1 113 ? -6.025 9.384 7.758 1.00 80.81 113 PHE A C 1
ATOM 876 O O . PHE A 1 113 ? -6.338 9.617 6.591 1.00 80.81 113 PHE A O 1
ATOM 883 N N . GLY A 1 114 ? -5.064 10.055 8.388 1.00 78.88 114 GLY A N 1
ATOM 884 C CA . GLY A 1 114 ? -4.152 10.962 7.695 1.00 78.88 114 GLY A CA 1
ATOM 885 C C . GLY A 1 114 ? -3.057 10.163 6.996 1.00 78.88 114 GLY A C 1
ATOM 886 O O . GLY A 1 114 ? -2.267 9.484 7.652 1.00 78.88 114 GLY A O 1
ATOM 887 N N . CYS A 1 115 ? -3.015 10.215 5.668 1.00 74.19 115 CYS A N 1
ATOM 888 C CA . CYS A 1 115 ? -2.030 9.507 4.861 1.00 74.19 115 CYS A CA 1
ATOM 889 C C . CYS A 1 115 ? -1.234 10.498 4.017 1.00 74.19 115 CYS A C 1
ATOM 891 O O . CYS A 1 115 ? -1.805 11.329 3.320 1.00 74.19 115 CYS A O 1
ATOM 893 N N . ARG A 1 116 ? 0.093 10.379 4.012 1.00 71.56 116 ARG A N 1
ATOM 894 C CA . ARG A 1 116 ? 0.921 11.126 3.062 1.00 71.56 116 ARG A CA 1
ATOM 895 C C . ARG A 1 116 ? 0.935 10.416 1.715 1.00 71.56 116 ARG A C 1
ATOM 897 O O . ARG A 1 116 ? 1.154 9.203 1.668 1.00 71.56 116 ARG A O 1
ATOM 904 N N . LEU A 1 117 ? 0.710 11.163 0.637 1.00 69.19 117 LEU A N 1
ATOM 905 C CA . LEU A 1 117 ? 0.794 10.619 -0.712 1.00 69.19 117 LEU A CA 1
ATOM 906 C C . LEU A 1 117 ? 2.266 10.411 -1.122 1.00 69.19 117 LEU A C 1
ATOM 908 O O . LEU A 1 117 ? 3.132 11.209 -0.757 1.00 69.19 117 LEU A O 1
ATOM 912 N N . PRO A 1 118 ? 2.574 9.334 -1.868 1.00 59.47 118 PRO A N 1
ATOM 913 C CA . PRO A 1 118 ? 3.949 8.941 -2.193 1.00 59.47 118 PRO A CA 1
ATOM 914 C C . PRO A 1 118 ? 4.694 9.908 -3.120 1.00 59.47 118 PRO A C 1
ATOM 916 O O . PRO A 1 118 ? 5.921 9.860 -3.202 1.00 59.47 118 PRO A O 1
ATOM 919 N N . ASP A 1 119 ? 3.966 10.772 -3.818 1.00 64.56 119 ASP A N 1
ATOM 920 C CA . ASP A 1 119 ? 4.476 11.799 -4.726 1.00 64.56 119 ASP A CA 1
ATOM 921 C C . ASP A 1 119 ? 4.769 13.138 -4.023 1.00 64.56 119 ASP A C 1
ATOM 923 O O . ASP A 1 119 ? 5.090 14.116 -4.694 1.00 64.56 119 ASP A O 1
ATOM 927 N N . ASN A 1 120 ? 4.666 13.200 -2.685 1.00 61.59 120 ASN A N 1
ATOM 928 C CA . ASN A 1 120 ? 4.739 14.446 -1.908 1.00 61.59 120 ASN A CA 1
ATOM 929 C C . ASN A 1 120 ? 3.733 15.519 -2.379 1.00 61.59 120 ASN A C 1
ATOM 931 O O . ASN A 1 120 ? 3.893 16.695 -2.053 1.00 61.59 120 ASN A O 1
ATOM 935 N N . SER A 1 121 ? 2.678 15.137 -3.113 1.00 61.66 121 SER A N 1
ATOM 936 C CA . SER A 1 121 ? 1.653 16.077 -3.590 1.00 61.66 121 SER A CA 1
ATOM 937 C C . SER A 1 121 ? 0.769 16.622 -2.467 1.00 61.66 121 SER A C 1
ATOM 939 O O . SER A 1 121 ? 0.081 17.623 -2.658 1.00 61.66 121 SER A O 1
ATOM 941 N N . GLY A 1 122 ? 0.803 15.992 -1.290 1.00 69.75 122 GLY A N 1
ATOM 942 C CA . GLY A 1 122 ? 0.093 16.437 -0.100 1.00 69.75 122 GLY A CA 1
ATOM 943 C C . GLY A 1 122 ? -0.235 15.300 0.864 1.00 69.75 122 GLY A C 1
ATOM 944 O O . GLY A 1 122 ? 0.218 14.159 0.719 1.00 69.75 122 GLY A O 1
ATOM 945 N N . GLU A 1 123 ? -1.042 15.631 1.867 1.00 76.25 123 GLU A N 1
ATOM 946 C CA . GLU A 1 123 ? -1.639 14.673 2.794 1.00 76.25 123 GLU A CA 1
ATOM 947 C C . GLU A 1 123 ? -3.116 14.491 2.430 1.00 76.25 123 GLU A C 1
ATOM 949 O O . GLU A 1 123 ? -3.841 15.461 2.210 1.00 76.25 123 GLU A O 1
ATOM 954 N N . VAL A 1 124 ? -3.546 13.236 2.323 1.00 80.62 124 VAL A N 1
ATOM 955 C CA . VAL A 1 124 ? -4.937 12.857 2.101 1.00 80.62 124 VAL A CA 1
ATOM 956 C C . VAL A 1 124 ? -5.534 12.363 3.408 1.00 80.62 124 VAL A C 1
ATOM 958 O O . VAL A 1 124 ? -4.958 11.521 4.100 1.00 80.62 124 VAL A O 1
ATOM 961 N N . THR A 1 125 ? -6.714 12.874 3.728 1.00 81.12 125 THR A N 1
ATOM 962 C CA . THR A 1 125 ? -7.494 12.424 4.874 1.00 81.12 125 THR A CA 1
ATOM 963 C C . THR A 1 125 ? -8.558 11.463 4.376 1.00 81.12 125 THR A C 1
ATOM 965 O O . THR A 1 125 ? -9.411 11.832 3.571 1.00 81.12 125 THR A O 1
ATOM 968 N N . LEU A 1 126 ? -8.490 10.215 4.826 1.00 80.06 126 LEU A N 1
ATOM 969 C CA . LEU A 1 126 ? -9.484 9.201 4.512 1.00 80.06 126 LEU A CA 1
ATOM 970 C C . LEU A 1 126 ? -10.385 8.990 5.721 1.00 80.06 126 LEU A C 1
ATOM 972 O O . LEU A 1 126 ? -9.905 8.716 6.818 1.00 80.06 126 LEU A O 1
ATOM 976 N N . GLU A 1 127 ? -11.690 9.082 5.519 1.00 80.69 127 GLU A N 1
ATOM 977 C CA . GLU A 1 127 ? -12.668 8.908 6.587 1.00 80.69 127 GLU A CA 1
ATOM 978 C C . GLU A 1 127 ? -13.377 7.562 6.470 1.00 80.69 127 GLU A C 1
ATOM 980 O O . GLU A 1 127 ? -13.597 7.022 5.380 1.00 80.69 127 GLU A O 1
ATOM 985 N N . GLY A 1 128 ? -13.742 7.019 7.626 1.00 76.06 128 GLY A N 1
ATOM 986 C CA . GLY A 1 128 ? -14.561 5.828 7.726 1.00 76.06 128 GLY A CA 1
ATOM 987 C C . GLY A 1 128 ? -13.776 4.523 7.660 1.00 76.06 128 GLY A C 1
ATOM 988 O O . GLY A 1 128 ? -12.693 4.391 7.090 1.00 76.06 128 GLY A O 1
ATOM 989 N N . SER A 1 129 ? -14.382 3.498 8.245 1.00 71.50 129 SER A N 1
ATOM 990 C CA . SER A 1 129 ? -13.794 2.167 8.384 1.00 71.50 129 SER A CA 1
ATOM 991 C C . SER A 1 129 ? -13.633 1.417 7.051 1.00 71.50 129 SER A C 1
ATOM 993 O O . SER A 1 129 ? -12.815 0.503 6.954 1.00 71.50 129 SER A O 1
ATOM 995 N N . GLY A 1 130 ? -14.362 1.826 6.004 1.00 71.44 130 GLY A N 1
ATOM 996 C CA . GLY A 1 130 ? -14.182 1.339 4.630 1.00 71.44 130 GLY A CA 1
ATOM 997 C C . GLY A 1 130 ? -12.858 1.770 3.991 1.00 71.44 130 GLY A C 1
ATOM 998 O O . GLY A 1 130 ? -12.375 1.106 3.080 1.00 71.44 130 GLY A O 1
ATOM 999 N N . SER A 1 131 ? -12.230 2.822 4.516 1.00 78.62 131 SER A N 1
ATOM 1000 C CA . SER A 1 131 ? -10.961 3.352 4.015 1.00 78.62 131 SER A CA 1
ATOM 1001 C C . SER A 1 131 ? -9.730 2.726 4.683 1.00 78.62 131 SER A C 1
ATOM 1003 O O . SER A 1 131 ? -8.601 3.095 4.365 1.00 78.62 131 SER A O 1
ATOM 1005 N N . PHE A 1 132 ? -9.931 1.764 5.592 1.00 79.69 132 PHE A N 1
ATOM 1006 C CA . PHE A 1 132 ? -8.860 1.119 6.354 1.00 79.69 132 PHE A CA 1
ATOM 1007 C C . PHE A 1 132 ? -7.811 0.461 5.450 1.00 79.69 132 PHE A C 1
ATOM 1009 O O . PHE A 1 132 ? -6.624 0.730 5.601 1.00 79.69 132 PHE A O 1
ATOM 1016 N N . ASP A 1 133 ? -8.227 -0.346 4.470 1.00 76.25 133 ASP A N 1
ATOM 1017 C CA . ASP A 1 133 ? -7.279 -1.038 3.585 1.00 76.25 133 ASP A CA 1
ATOM 1018 C C . ASP A 1 133 ? -6.457 -0.056 2.738 1.00 76.25 133 ASP A C 1
ATOM 1020 O O . ASP A 1 133 ? -5.251 -0.247 2.559 1.00 76.25 133 ASP A O 1
ATOM 1024 N N . ALA A 1 134 ? -7.076 1.038 2.282 1.00 76.56 134 ALA A N 1
ATOM 1025 C CA . ALA A 1 134 ? -6.380 2.108 1.572 1.00 76.56 134 ALA A CA 1
ATOM 1026 C C . ALA A 1 134 ? -5.360 2.814 2.481 1.00 76.56 134 ALA A C 1
ATOM 1028 O O . ALA A 1 134 ? -4.214 3.019 2.079 1.00 76.56 134 ALA A O 1
ATOM 1029 N N . ALA A 1 135 ? -5.729 3.107 3.730 1.00 78.81 135 ALA A N 1
ATOM 1030 C CA . ALA A 1 135 ? -4.827 3.699 4.712 1.00 78.81 135 ALA A CA 1
ATOM 1031 C C . ALA A 1 135 ? -3.654 2.770 5.063 1.00 78.81 135 ALA A C 1
ATOM 1033 O O . ALA A 1 135 ? -2.512 3.219 5.132 1.00 78.81 135 ALA A O 1
ATOM 1034 N N . VAL A 1 136 ? -3.896 1.464 5.236 1.00 78.31 136 VAL A N 1
ATOM 1035 C CA . VAL A 1 136 ? -2.840 0.462 5.486 1.00 78.31 136 VAL A CA 1
ATOM 1036 C C . VAL A 1 136 ? -1.886 0.378 4.299 1.00 78.31 136 VAL A C 1
ATOM 1038 O O . VAL A 1 136 ? -0.673 0.241 4.483 1.00 78.31 136 VAL A O 1
ATOM 1041 N N . HIS A 1 137 ? -2.419 0.465 3.081 1.00 74.00 137 HIS A N 1
ATOM 1042 C CA . HIS A 1 137 ? -1.614 0.478 1.869 1.00 74.00 137 HIS A CA 1
ATOM 1043 C C . HIS A 1 137 ? -0.719 1.721 1.805 1.00 74.00 137 HIS A C 1
ATOM 1045 O O . HIS A 1 137 ? 0.491 1.591 1.624 1.00 74.00 137 HIS A O 1
ATOM 1051 N N . LEU A 1 138 ? -1.280 2.908 2.046 1.00 71.38 138 LEU A N 1
ATOM 1052 C CA . LEU A 1 138 ? -0.527 4.165 2.073 1.00 71.38 138 LEU A CA 1
ATOM 1053 C C . LEU A 1 138 ? 0.508 4.196 3.208 1.00 71.38 138 LEU A C 1
ATOM 1055 O O . LEU A 1 138 ? 1.644 4.601 2.978 1.00 71.38 138 LEU A O 1
ATOM 1059 N N . ALA A 1 139 ? 0.170 3.686 4.395 1.00 72.25 139 ALA A N 1
ATOM 1060 C CA . ALA A 1 139 ? 1.101 3.555 5.517 1.00 72.25 139 ALA A CA 1
ATOM 1061 C C . ALA A 1 139 ? 2.264 2.603 5.200 1.00 72.25 139 ALA A C 1
ATOM 1063 O O . ALA A 1 139 ? 3.399 2.846 5.601 1.00 72.25 139 ALA A O 1
ATOM 1064 N N . ALA A 1 140 ? 2.009 1.524 4.454 1.00 69.62 140 ALA A N 1
ATOM 1065 C CA . ALA A 1 140 ? 3.064 0.620 4.004 1.00 69.62 140 ALA A CA 1
ATOM 1066 C C . ALA A 1 140 ? 3.997 1.277 2.976 1.00 69.62 140 ALA A C 1
ATOM 1068 O O . ALA A 1 140 ? 5.189 0.975 2.959 1.00 69.62 140 ALA A O 1
ATOM 1069 N N . ILE A 1 141 ? 3.466 2.169 2.134 1.00 66.50 141 ILE A N 1
ATOM 1070 C CA . ILE A 1 141 ? 4.257 2.923 1.159 1.00 66.50 141 ILE A CA 1
ATOM 1071 C C . ILE A 1 141 ? 5.099 3.997 1.863 1.00 66.50 141 ILE A C 1
ATOM 1073 O O . ILE A 1 141 ? 6.303 4.068 1.626 1.00 66.50 141 ILE A O 1
ATOM 1077 N N . SER A 1 142 ? 4.506 4.777 2.773 1.00 60.34 142 SER A N 1
ATOM 1078 C CA . SER A 1 142 ? 5.211 5.848 3.495 1.00 60.34 142 SER A CA 1
ATOM 1079 C C . SER A 1 142 ? 6.261 5.312 4.474 1.00 60.34 142 SER A C 1
ATOM 1081 O O . SER A 1 142 ? 7.330 5.900 4.626 1.00 60.34 142 SER A O 1
ATOM 1083 N N . ALA A 1 143 ? 6.018 4.146 5.083 1.00 55.25 143 ALA A N 1
ATOM 1084 C CA . ALA A 1 143 ? 6.972 3.470 5.959 1.00 55.25 143 ALA A CA 1
ATOM 1085 C C . ALA A 1 143 ? 8.286 3.073 5.262 1.00 55.25 143 ALA A C 1
ATOM 1087 O O . ALA A 1 143 ? 9.264 2.814 5.965 1.00 55.25 143 ALA A O 1
ATOM 1088 N N . GLY A 1 144 ? 8.306 3.006 3.926 1.00 46.38 144 GLY A N 1
ATOM 1089 C CA . GLY A 1 144 ? 9.490 2.713 3.115 1.00 46.38 144 GLY A CA 1
ATOM 1090 C C . GLY A 1 144 ? 10.236 3.946 2.588 1.00 46.38 144 GLY A C 1
ATOM 1091 O O . GLY A 1 144 ? 11.204 3.768 1.859 1.00 46.38 144 GLY A O 1
ATOM 1092 N N . GLN A 1 145 ? 9.795 5.167 2.916 1.00 46.59 145 GLN A N 1
ATOM 1093 C CA . GLN A 1 145 ? 10.387 6.441 2.464 1.00 46.59 145 GLN A CA 1
ATOM 1094 C C . GLN A 1 145 ? 11.228 7.153 3.545 1.00 46.59 145 GLN A C 1
ATOM 1096 O O . GLN A 1 145 ? 11.460 8.356 3.453 1.00 46.59 145 GLN A O 1
ATOM 1101 N N . ARG A 1 146 ? 11.666 6.428 4.575 1.00 33.88 146 ARG A N 1
ATOM 1102 C CA . ARG A 1 146 ? 12.469 6.960 5.688 1.00 33.88 146 ARG A CA 1
ATOM 1103 C C . ARG A 1 146 ? 13.924 6.544 5.589 1.00 33.88 146 ARG A C 1
ATOM 1105 O O . ARG A 1 146 ? 14.155 5.383 5.191 1.00 33.88 146 ARG A O 1
#

Organism: Chlorella variabilis (NCBI:txid554065)

Secondary structure (DSSP, 8-state):
---BTTT---GGGS--B-SSSSS-BB-HHHHHHHHHHTTTSGGGTB-TTT-PBPPPHHHHTTSS----EEEEEETTEEEEEE--SSHHHHHHHHHHHHHHHT--TT-----EEEEE-TTSS-EEEEESGGGHHHHHHHHHHHTT--

Foldseek 3Di:
DQAAPQPRHDCVLHDWDDQDPDPHTHQLQSLLVQLVVQPPHLSVQAPPPPRHGGPHSVVSVVPPPQALWDWDDDPRDTDTDRADADDVRLVVVVVVVCVVVVNDPPDDDKDWAWAQDLVNPGIDIDTDSVCRNVSSVRSVSVVSVD

Radius of gyration: 18.46 Å; chains: 1; bounding box: 48×34×47 Å

pLDDT: mean 74.35, std 10.84, range [33.88, 88.75]